Protein AF-A0A101SJV0-F1 (afdb_monomer_lite)

Radius of gyration: 12.64 Å; chains: 1; bounding box: 30×28×31 Å

Foldseek 3Di:
DDDDQDADDDAFFPDGKDPADDDDPQWDFPVDDDPQWTWTAHPVRQWIWIDHPVHIIIHGHTPDDPDDD

Structure (mmCIF, N/CA/C/O backbon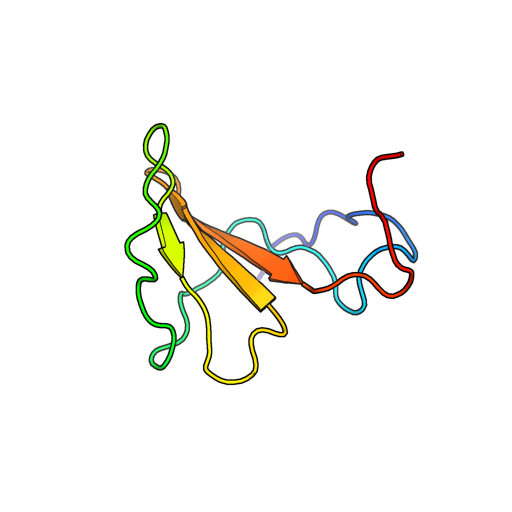e):
data_AF-A0A101SJV0-F1
#
_entry.id   AF-A0A101SJV0-F1
#
loop_
_atom_site.group_PDB
_atom_site.id
_atom_site.type_symbol
_atom_site.label_atom_id
_atom_site.label_alt_id
_atom_site.label_comp_id
_atom_site.label_asym_id
_atom_site.label_entity_id
_atom_site.label_seq_id
_atom_site.pdbx_PDB_ins_code
_atom_site.Cartn_x
_atom_site.Cartn_y
_atom_site.Cartn_z
_atom_site.occupancy
_atom_site.B_iso_or_equiv
_atom_site.auth_seq_id
_atom_site.auth_comp_id
_atom_site.auth_asym_id
_atom_site.auth_atom_id
_atom_site.pdbx_PDB_model_num
ATOM 1 N N . MET A 1 1 ? -6.842 14.836 -12.962 1.00 40.03 1 MET A N 1
ATOM 2 C CA . MET A 1 1 ? -5.468 14.540 -12.499 1.00 40.03 1 MET A CA 1
ATOM 3 C C . MET A 1 1 ? -5.042 15.650 -11.556 1.00 40.03 1 MET A C 1
ATOM 5 O O . MET A 1 1 ? -4.998 16.780 -12.018 1.00 40.03 1 MET A O 1
ATOM 9 N N . ARG A 1 2 ? -4.832 15.358 -10.266 1.00 40.69 2 ARG A N 1
ATOM 10 C CA . ARG A 1 2 ? -4.093 16.174 -9.276 1.00 40.69 2 ARG A CA 1
ATOM 11 C C . ARG A 1 2 ? -4.181 15.449 -7.924 1.00 40.69 2 ARG A C 1
ATOM 13 O O . ARG A 1 2 ? -5.034 15.755 -7.105 1.00 40.69 2 ARG A O 1
ATOM 20 N N . GLY A 1 3 ? -3.341 14.431 -7.742 1.00 34.28 3 GLY A N 1
ATOM 21 C CA . GLY A 1 3 ? -2.998 13.924 -6.414 1.00 34.28 3 GLY A CA 1
ATOM 22 C C . GLY A 1 3 ? -1.751 14.677 -5.971 1.00 34.28 3 GLY A C 1
ATOM 23 O O . GLY A 1 3 ? -0.711 14.556 -6.614 1.00 34.28 3 GLY A O 1
ATOM 24 N N . SER A 1 4 ? -1.884 15.537 -4.965 1.00 40.56 4 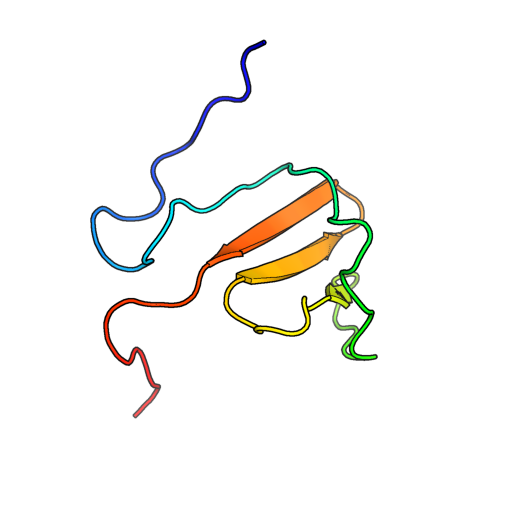SER A N 1
ATOM 25 C CA . SER A 1 4 ? -0.778 16.334 -4.437 1.00 40.56 4 SER A CA 1
ATOM 26 C C . SER A 1 4 ? 0.196 15.403 -3.712 1.00 40.56 4 SER A C 1
ATOM 28 O O . SER A 1 4 ? -0.121 14.885 -2.643 1.00 40.56 4 SER A O 1
ATOM 30 N N . ALA A 1 5 ? 1.358 15.149 -4.316 1.00 45.50 5 ALA A N 1
ATOM 31 C CA . ALA A 1 5 ? 2.446 14.420 -3.680 1.00 45.50 5 ALA A CA 1
ATOM 32 C C . ALA A 1 5 ? 3.069 15.319 -2.605 1.00 45.50 5 ALA A C 1
ATOM 34 O O . ALA A 1 5 ? 3.822 16.247 -2.898 1.00 45.50 5 ALA A O 1
ATOM 35 N N . ILE A 1 6 ? 2.719 15.071 -1.348 1.00 48.97 6 ILE A N 1
ATOM 36 C CA . ILE A 1 6 ? 3.410 15.658 -0.203 1.00 48.97 6 ILE A CA 1
ATOM 37 C C . ILE A 1 6 ? 4.786 14.973 -0.140 1.00 48.97 6 ILE A C 1
ATOM 39 O O . ILE A 1 6 ? 4.843 13.746 -0.086 1.00 48.97 6 ILE A O 1
ATOM 43 N N . ARG A 1 7 ? 5.895 15.731 -0.196 1.00 49.12 7 ARG A N 1
ATOM 44 C CA . ARG A 1 7 ? 7.264 15.192 -0.053 1.00 49.12 7 ARG A CA 1
ATOM 45 C C . ARG A 1 7 ? 7.402 14.505 1.307 1.00 49.12 7 ARG A C 1
ATOM 47 O O . ARG A 1 7 ? 7.619 15.171 2.315 1.00 49.12 7 ARG A O 1
ATOM 54 N N . ALA A 1 8 ? 7.317 13.181 1.345 1.00 48.84 8 ALA A N 1
ATOM 55 C CA . ALA A 1 8 ? 7.918 12.429 2.434 1.00 48.84 8 ALA A CA 1
ATOM 56 C C . ALA A 1 8 ? 9.426 12.364 2.177 1.00 48.84 8 ALA A C 1
ATOM 58 O O . ALA A 1 8 ? 9.845 11.723 1.221 1.00 48.84 8 ALA A O 1
ATOM 59 N N . GLY A 1 9 ? 10.185 13.080 3.013 1.00 48.72 9 GLY A N 1
ATOM 60 C CA . GLY A 1 9 ? 11.624 12.938 3.259 1.00 48.72 9 GLY A CA 1
ATOM 61 C C . GLY A 1 9 ? 12.509 12.723 2.034 1.00 48.72 9 GLY A C 1
ATOM 62 O O . GLY A 1 9 ? 12.658 11.591 1.585 1.00 48.72 9 GLY A O 1
ATOM 63 N N . ASP A 1 10 ? 13.169 13.784 1.562 1.00 55.78 10 ASP A N 1
ATOM 64 C CA . ASP A 1 10 ? 14.218 13.716 0.537 1.00 55.78 10 ASP A CA 1
ATOM 65 C C . ASP A 1 10 ? 15.334 12.724 0.956 1.00 55.78 10 ASP A C 1
ATOM 67 O O . ASP A 1 10 ? 16.306 13.093 1.611 1.00 55.78 10 ASP A O 1
ATOM 71 N N . GLY A 1 11 ? 15.181 11.440 0.606 1.00 62.00 11 GLY A N 1
ATOM 72 C CA . GLY A 1 11 ? 16.239 10.423 0.641 1.00 62.00 11 GLY A CA 1
ATOM 73 C C . GLY A 1 11 ? 16.026 9.169 1.500 1.00 62.00 11 GLY A C 1
ATOM 74 O O . GLY A 1 11 ? 16.839 8.254 1.372 1.00 62.00 11 GLY A O 1
ATOM 75 N N . LEU A 1 12 ? 14.986 9.071 2.342 1.00 73.81 12 LEU A N 1
ATOM 76 C CA . LEU A 1 12 ? 14.818 7.883 3.204 1.00 73.81 12 LEU A CA 1
ATOM 77 C C . LE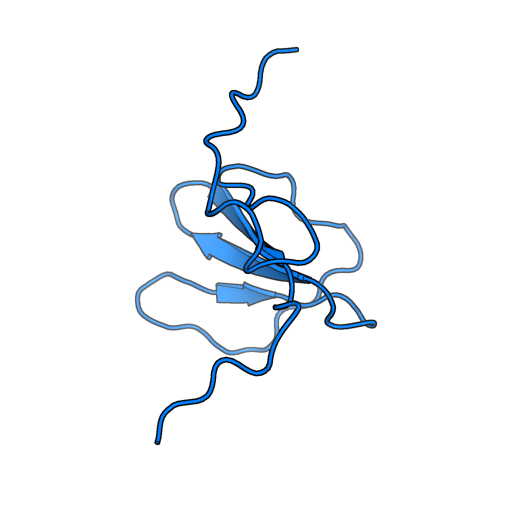U A 1 12 ? 14.286 6.672 2.429 1.00 73.81 12 LEU A C 1
ATOM 79 O O . LEU A 1 12 ? 14.819 5.570 2.545 1.00 73.81 12 LEU A O 1
ATOM 83 N N . PHE A 1 13 ? 13.246 6.890 1.632 1.00 78.06 13 PHE A N 1
ATOM 84 C CA . PHE A 1 13 ? 12.599 5.864 0.826 1.00 78.06 13 PHE A CA 1
ATOM 85 C C . PHE A 1 13 ? 13.166 5.844 -0.595 1.00 78.06 13 PHE A C 1
ATOM 87 O O . PHE A 1 13 ? 13.633 6.869 -1.103 1.00 78.06 13 PHE A O 1
ATOM 94 N N . TRP A 1 14 ? 13.143 4.684 -1.255 1.00 82.94 14 TRP A N 1
ATOM 95 C CA . TRP A 1 14 ? 13.576 4.595 -2.658 1.00 82.94 14 TRP A CA 1
ATOM 96 C C . TRP A 1 14 ? 12.559 5.220 -3.628 1.00 82.94 14 TRP A C 1
ATOM 98 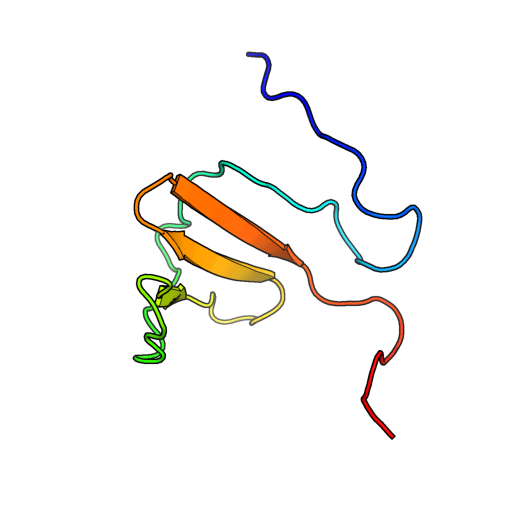O O . TRP A 1 14 ? 12.931 5.630 -4.726 1.00 82.94 14 TRP A O 1
ATOM 108 N N . ALA A 1 15 ? 11.309 5.368 -3.187 1.00 86.00 15 ALA A N 1
ATOM 109 C CA . ALA A 1 15 ? 10.220 6.063 -3.867 1.00 86.00 15 ALA A CA 1
ATOM 110 C C . ALA A 1 15 ? 9.461 6.974 -2.882 1.00 86.00 15 ALA A C 1
ATOM 112 O O . ALA A 1 15 ? 9.573 6.794 -1.670 1.00 86.00 15 ALA A O 1
ATOM 113 N N . PRO A 1 16 ? 8.683 7.962 -3.359 1.00 86.44 16 PRO A N 1
ATOM 114 C CA . PRO A 1 16 ? 7.876 8.798 -2.477 1.00 86.44 16 PRO A CA 1
ATOM 115 C C . PRO A 1 16 ? 6.764 7.998 -1.785 1.00 86.44 16 PRO A C 1
ATOM 117 O O . PRO A 1 16 ? 6.144 7.117 -2.378 1.00 86.44 16 PRO A O 1
ATOM 120 N N . TYR A 1 17 ? 6.462 8.376 -0.543 1.00 88.88 17 TYR A N 1
ATOM 121 C CA . TYR A 1 17 ? 5.239 7.966 0.151 1.00 88.88 17 TYR A CA 1
ATOM 122 C C . TYR A 1 17 ? 3.983 8.359 -0.644 1.00 88.88 17 TYR A C 1
ATOM 124 O O . TYR A 1 17 ? 3.909 9.464 -1.191 1.00 88.88 17 TYR A O 1
ATOM 132 N N . GLY A 1 18 ? 2.965 7.495 -0.639 1.00 92.69 18 GLY A N 1
ATOM 133 C CA . GLY A 1 18 ? 1.660 7.776 -1.240 1.00 92.69 18 GLY A CA 1
ATOM 134 C C . GLY A 1 18 ? 0.531 7.657 -0.221 1.00 92.69 18 GLY A C 1
ATOM 135 O O . GLY A 1 18 ? 0.212 6.556 0.195 1.00 92.69 18 GLY A O 1
ATOM 136 N N . GLY A 1 19 ? -0.105 8.767 0.162 1.00 92.50 19 GLY A N 1
ATOM 137 C CA . GLY A 1 19 ? -1.118 8.773 1.232 1.00 92.50 19 GLY A CA 1
ATOM 138 C C . GLY A 1 19 ? -2.556 8.427 0.832 1.00 92.50 19 GLY A C 1
ATOM 139 O O . GLY A 1 19 ? -3.405 8.330 1.710 1.00 92.50 19 GLY A O 1
ATOM 140 N N . ASP A 1 20 ? -2.840 8.276 -0.460 1.00 94.00 20 ASP A N 1
ATOM 141 C CA . ASP A 1 20 ? -4.154 7.862 -0.964 1.00 94.00 20 ASP A CA 1
ATOM 142 C C . ASP A 1 20 ? -3.993 7.242 -2.357 1.00 94.00 20 ASP A C 1
ATOM 144 O O . ASP A 1 20 ? -4.159 7.891 -3.394 1.00 94.00 20 ASP A O 1
ATOM 148 N N . VAL A 1 21 ? -3.531 5.993 -2.382 1.00 95.38 21 VAL A N 1
ATOM 149 C CA . VAL A 1 21 ? -3.281 5.247 -3.618 1.00 95.38 21 VAL A CA 1
ATOM 150 C C . VAL A 1 21 ? -4.373 4.216 -3.874 1.00 95.38 21 VAL A C 1
ATOM 152 O O . VAL A 1 21 ? -5.131 3.819 -2.991 1.00 95.38 21 VAL A O 1
ATOM 155 N N . ARG A 1 22 ? -4.428 3.706 -5.104 1.00 96.81 22 ARG A N 1
ATOM 156 C CA . ARG A 1 22 ? -5.195 2.494 -5.390 1.00 96.81 22 ARG A CA 1
ATOM 157 C C . ARG A 1 22 ? -4.394 1.272 -4.943 1.00 96.81 22 ARG A C 1
ATOM 159 O O . ARG A 1 22 ? -3.210 1.178 -5.249 1.00 96.81 22 ARG A O 1
ATOM 166 N N . MET A 1 23 ? -5.053 0.324 -4.279 1.00 96.12 23 MET A N 1
ATOM 167 C CA . MET A 1 23 ? -4.444 -0.971 -3.963 1.00 96.12 23 MET A CA 1
ATOM 168 C C . MET A 1 23 ? -4.082 -1.717 -5.263 1.00 96.12 23 MET A C 1
ATOM 170 O O . MET A 1 23 ? -4.964 -1.854 -6.123 1.00 96.12 23 MET A O 1
ATOM 174 N N . PRO A 1 24 ? -2.840 -2.211 -5.420 1.00 96.94 24 PRO A N 1
ATOM 175 C CA . PRO A 1 24 ? -2.488 -3.112 -6.514 1.00 96.94 24 PRO A CA 1
ATOM 176 C C . PRO A 1 24 ? -3.324 -4.395 -6.477 1.00 96.94 24 PRO A C 1
ATOM 178 O O . PRO A 1 24 ? -3.681 -4.888 -5.409 1.00 96.94 24 PRO A O 1
ATOM 181 N N . ALA A 1 25 ? -3.649 -4.946 -7.645 1.00 97.44 25 ALA A N 1
ATOM 182 C CA . ALA A 1 25 ? -4.518 -6.123 -7.747 1.00 97.44 25 ALA A CA 1
ATOM 183 C C . ALA A 1 25 ? -3.855 -7.418 -7.239 1.00 97.44 25 ALA A C 1
ATOM 185 O O . ALA A 1 25 ? -4.540 -8.369 -6.867 1.00 97.44 25 ALA A O 1
ATOM 186 N N . ASP A 1 26 ? -2.529 -7.457 -7.247 1.00 96.00 26 ASP A N 1
ATOM 187 C CA . ASP A 1 26 ? -1.695 -8.575 -6.823 1.00 96.00 26 ASP A CA 1
ATOM 188 C C . ASP A 1 26 ? -1.262 -8.485 -5.353 1.00 96.00 26 ASP A C 1
ATOM 190 O O . ASP A 1 26 ? -0.743 -9.468 -4.818 1.00 96.00 26 ASP A O 1
ATOM 194 N N . ALA A 1 27 ? -1.523 -7.356 -4.684 1.00 97.25 27 ALA A N 1
ATOM 195 C CA . ALA A 1 27 ? -1.266 -7.199 -3.262 1.00 97.25 27 ALA A CA 1
ATOM 196 C C . ALA A 1 27 ? -2.118 -8.185 -2.450 1.00 97.25 27 ALA A C 1
ATOM 198 O O . ALA A 1 27 ? -3.324 -8.346 -2.670 1.00 97.25 27 ALA A O 1
ATOM 199 N N . ARG A 1 28 ? -1.488 -8.849 -1.482 1.00 98.38 28 ARG A N 1
ATOM 200 C CA . ARG A 1 28 ? -2.112 -9.868 -0.632 1.00 98.38 28 ARG A CA 1
ATOM 201 C C . ARG A 1 28 ? -2.148 -9.409 0.813 1.00 98.38 28 ARG A C 1
ATOM 203 O O . ARG A 1 28 ? -1.171 -8.851 1.308 1.00 98.38 28 ARG A O 1
ATOM 210 N N . ASP A 1 29 ? -3.269 -9.675 1.479 1.00 97.62 29 ASP A N 1
ATOM 211 C CA . ASP A 1 29 ? -3.391 -9.470 2.917 1.00 97.62 29 ASP A CA 1
ATOM 212 C C . ASP A 1 29 ? -2.399 -10.391 3.623 1.00 97.62 29 ASP A C 1
ATOM 214 O O . ASP A 1 29 ? -2.344 -11.593 3.357 1.00 97.62 29 ASP A O 1
ATOM 218 N N . THR A 1 30 ? -1.613 -9.820 4.522 1.00 97.44 30 TH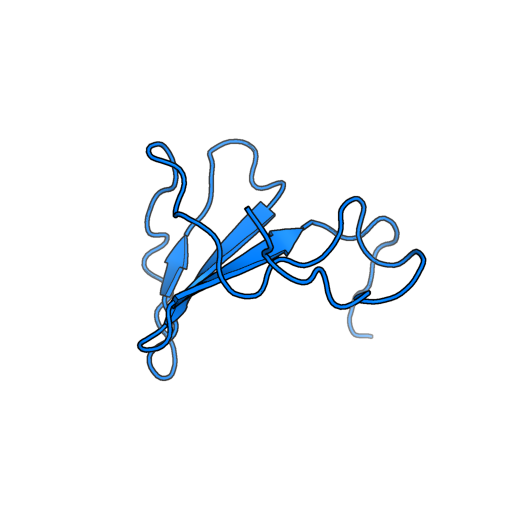R A N 1
ATOM 219 C CA . THR A 1 30 ? -0.649 -10.573 5.326 1.00 97.44 30 THR A CA 1
ATOM 220 C C . THR A 1 30 ? -1.287 -11.205 6.563 1.00 97.44 30 THR A C 1
ATOM 222 O O . THR A 1 30 ? -0.641 -11.992 7.250 1.00 97.44 30 THR A O 1
ATOM 225 N N . GLY A 1 31 ? -2.531 -10.833 6.890 1.00 97.69 31 GLY A N 1
ATOM 226 C CA . GLY A 1 31 ? -3.195 -11.175 8.148 1.00 97.69 31 GLY A CA 1
ATOM 227 C C . GLY A 1 31 ? -2.786 -10.276 9.321 1.00 97.69 31 GLY A C 1
ATOM 228 O O . GLY A 1 31 ? -3.368 -10.372 10.401 1.00 97.69 31 GLY A O 1
ATOM 229 N N . TYR A 1 32 ? -1.816 -9.373 9.136 1.00 96.38 32 TYR A N 1
ATOM 230 C CA . TYR A 1 32 ? -1.437 -8.409 10.164 1.00 96.38 32 TYR A CA 1
ATOM 231 C C . TYR A 1 32 ? -2.414 -7.233 10.190 1.00 96.38 32 TYR A C 1
ATOM 233 O O . TYR A 1 32 ? -2.347 -6.311 9.366 1.00 96.38 32 TYR A O 1
ATOM 241 N N . HIS A 1 33 ? -3.318 -7.248 11.169 1.00 97.31 33 HIS A N 1
ATOM 242 C CA . HIS A 1 33 ? -4.310 -6.196 11.380 1.00 97.31 33 HIS A CA 1
ATOM 243 C C . HIS A 1 33 ? -4.116 -5.559 12.754 1.00 97.31 33 HIS A C 1
ATOM 245 O O . HIS A 1 33 ? -4.126 -6.234 13.783 1.00 97.31 33 HIS A O 1
ATOM 251 N N . ARG A 1 34 ? -3.945 -4.236 12.801 1.00 94.62 34 ARG A N 1
ATOM 252 C CA . ARG A 1 34 ? -3.744 -3.510 14.061 1.00 94.62 34 ARG A CA 1
ATOM 253 C C . ARG A 1 34 ? -4.406 -2.144 14.024 1.00 94.62 34 ARG A C 1
ATOM 255 O O . ARG A 1 34 ? -4.043 -1.292 13.221 1.00 94.62 34 ARG A O 1
ATOM 262 N N . ARG A 1 35 ? -5.326 -1.896 14.964 1.00 95.06 35 ARG A N 1
ATOM 263 C CA . ARG A 1 35 ? -5.992 -0.587 15.151 1.00 95.06 35 ARG A CA 1
ATOM 264 C C . ARG A 1 35 ? -6.621 -0.050 13.851 1.00 95.06 35 ARG A C 1
ATOM 266 O O . ARG A 1 35 ? -6.418 1.109 13.501 1.00 95.06 35 ARG A O 1
ATOM 273 N N . GLY A 1 36 ? -7.331 -0.911 13.118 1.00 94.50 36 GLY A N 1
ATOM 274 C CA . GLY A 1 36 ? -7.989 -0.554 11.853 1.00 94.50 36 GLY A CA 1
ATOM 275 C C . GLY A 1 36 ? -7.044 -0.357 10.663 1.00 94.50 36 GLY A C 1
ATOM 276 O O . GLY A 1 36 ? -7.468 0.158 9.632 1.00 94.50 36 GLY A O 1
ATOM 277 N N . ARG A 1 37 ? -5.770 -0.743 10.802 1.00 97.19 37 ARG A N 1
ATOM 278 C CA . ARG A 1 37 ? -4.793 -0.810 9.713 1.00 97.19 37 ARG A CA 1
ATOM 279 C C . ARG A 1 37 ? -4.554 -2.260 9.337 1.00 97.19 37 ARG A C 1
ATOM 281 O O . ARG A 1 37 ? -4.303 -3.077 10.222 1.00 97.19 37 ARG A O 1
ATOM 288 N N . HIS A 1 38 ? -4.616 -2.551 8.048 1.00 98.25 38 HIS A N 1
ATOM 289 C CA . HIS A 1 38 ? -4.391 -3.880 7.493 1.00 98.25 38 HIS A CA 1
ATOM 290 C C . HIS A 1 38 ? -3.174 -3.810 6.583 1.00 98.25 38 HIS A C 1
ATOM 292 O O . HIS A 1 38 ? -3.133 -2.943 5.707 1.00 98.25 38 HIS A O 1
ATOM 298 N N . LEU A 1 39 ? -2.200 -4.690 6.801 1.00 97.94 39 LEU A N 1
ATOM 299 C CA . LEU A 1 39 ? -0.979 -4.728 6.005 1.00 97.94 39 LEU A CA 1
ATOM 300 C C . LEU A 1 39 ? -1.138 -5.667 4.810 1.00 97.94 39 LEU A C 1
ATOM 302 O O . LEU A 1 39 ? -1.429 -6.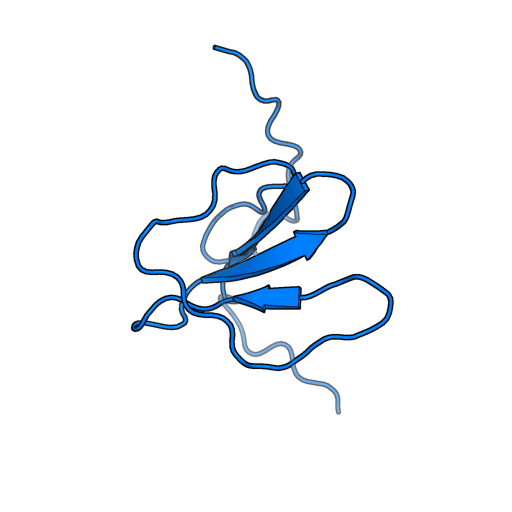855 4.968 1.00 97.94 39 LEU A O 1
ATOM 306 N N . TRP A 1 40 ? -0.873 -5.119 3.632 1.00 98.44 40 TRP A N 1
ATOM 307 C CA . TRP A 1 40 ? -0.879 -5.804 2.351 1.00 98.44 40 TRP A CA 1
ATOM 308 C C . TRP A 1 40 ? 0.497 -5.685 1.702 1.00 98.44 40 TRP A C 1
ATOM 310 O O . TRP A 1 40 ? 1.138 -4.635 1.790 1.00 98.44 40 TRP A O 1
ATOM 320 N N . LEU A 1 41 ? 0.940 -6.754 1.044 1.00 97.75 41 LEU A N 1
ATOM 321 C CA . LEU A 1 41 ? 2.226 -6.808 0.350 1.00 97.75 41 LEU A CA 1
ATOM 322 C C . LEU A 1 41 ? 2.060 -7.392 -1.052 1.00 97.75 41 LEU A C 1
ATOM 324 O O . LEU A 1 41 ? 1.288 -8.330 -1.258 1.00 97.75 41 LEU A O 1
ATOM 328 N N . THR A 1 42 ? 2.814 -6.855 -2.002 1.00 96.19 42 THR A N 1
ATOM 329 C CA . THR A 1 42 ? 3.117 -7.509 -3.281 1.00 96.19 42 THR A CA 1
ATOM 330 C C . THR A 1 42 ? 4.149 -8.619 -3.070 1.00 96.19 42 THR A C 1
ATOM 332 O O . THR A 1 42 ? 4.759 -8.737 -2.002 1.00 96.19 42 THR A O 1
ATOM 335 N N . ALA A 1 43 ? 4.333 -9.475 -4.076 1.00 95.25 43 ALA A N 1
ATOM 336 C CA . ALA A 1 43 ? 5.247 -10.614 -3.973 1.00 95.25 43 ALA A CA 1
ATOM 337 C C . ALA A 1 43 ? 6.709 -10.192 -3.732 1.00 95.25 43 ALA A C 1
ATOM 339 O O . ALA A 1 43 ? 7.420 -10.873 -2.995 1.00 95.25 43 ALA A O 1
ATOM 340 N N . ASP A 1 44 ? 7.127 -9.067 -4.318 1.00 93.25 44 ASP A N 1
ATOM 341 C CA . ASP A 1 44 ? 8.467 -8.485 -4.173 1.00 93.25 44 ASP A CA 1
ATOM 342 C C . ASP A 1 44 ? 8.704 -7.823 -2.804 1.00 93.25 44 ASP A C 1
ATOM 344 O O . ASP A 1 44 ? 9.844 -7.714 -2.369 1.00 93.25 44 ASP A O 1
ATOM 348 N N . ARG A 1 45 ? 7.633 -7.454 -2.086 1.00 91.88 45 ARG A N 1
ATOM 349 C CA . ARG A 1 45 ? 7.654 -6.796 -0.766 1.00 91.88 45 ARG A CA 1
ATOM 350 C C . ARG A 1 45 ? 8.408 -5.462 -0.739 1.00 91.88 45 ARG A C 1
ATOM 352 O O . ARG A 1 45 ? 8.775 -4.992 0.335 1.00 91.88 45 ARG A O 1
ATOM 359 N N . GLU A 1 46 ? 8.579 -4.829 -1.895 1.00 92.56 46 GLU A N 1
ATOM 360 C CA . GLU A 1 46 ? 9.305 -3.559 -2.030 1.00 92.56 46 GLU A CA 1
ATOM 361 C C . GLU A 1 46 ? 8.492 -2.354 -1.534 1.00 92.56 46 GLU A C 1
ATOM 363 O O . GLU A 1 46 ? 9.049 -1.314 -1.168 1.00 92.56 46 GLU A O 1
ATOM 368 N N . VAL A 1 47 ? 7.163 -2.489 -1.512 1.00 94.56 47 VAL A N 1
ATOM 369 C CA . VAL A 1 47 ? 6.226 -1.483 -1.006 1.00 94.56 47 VAL A CA 1
ATOM 370 C C . VAL A 1 47 ? 5.231 -2.149 -0.067 1.00 94.56 47 VAL A C 1
ATOM 372 O O . VAL A 1 47 ? 4.565 -3.125 -0.420 1.00 94.56 47 VAL A O 1
ATOM 375 N N . ALA A 1 48 ? 5.093 -1.590 1.132 1.00 96.44 48 ALA A N 1
ATOM 376 C CA . ALA A 1 48 ? 4.029 -1.950 2.049 1.00 96.44 48 ALA A CA 1
ATOM 377 C C . ALA A 1 48 ? 2.782 -1.110 1.773 1.00 96.44 48 ALA A C 1
ATOM 379 O O . ALA A 1 48 ? 2.838 0.120 1.739 1.00 96.44 48 ALA A O 1
ATOM 380 N N . TYR A 1 49 ? 1.639 -1.776 1.624 1.00 97.75 49 TYR A N 1
ATOM 381 C CA . TYR A 1 49 ? 0.352 -1.116 1.451 1.00 97.75 49 TYR A CA 1
ATOM 382 C C . TYR A 1 49 ? -0.466 -1.250 2.727 1.00 97.75 49 TYR A C 1
ATOM 384 O O . TYR A 1 49 ? -0.751 -2.354 3.192 1.00 97.75 49 TYR A O 1
ATOM 392 N N . VAL A 1 50 ? -0.870 -0.123 3.303 1.00 97.94 50 VAL A N 1
ATOM 393 C CA . VAL A 1 50 ? -1.669 -0.102 4.527 1.00 97.94 50 VAL A CA 1
ATOM 394 C C . VAL A 1 50 ? -3.077 0.347 4.185 1.00 97.94 50 VAL A C 1
ATOM 396 O O . VAL A 1 50 ? -3.313 1.510 3.863 1.00 97.94 50 VAL A O 1
ATOM 399 N N . ARG A 1 51 ? -4.039 -0.574 4.275 1.00 97.75 51 ARG A N 1
ATOM 400 C CA . ARG A 1 51 ? -5.457 -0.242 4.121 1.00 97.75 51 ARG A CA 1
ATOM 401 C C . ARG A 1 51 ? -6.009 0.263 5.447 1.00 97.75 51 ARG A C 1
ATOM 403 O O . ARG A 1 51 ? -5.886 -0.405 6.476 1.00 97.75 51 ARG A O 1
ATOM 410 N N . THR A 1 52 ? -6.640 1.429 5.401 1.00 96.38 52 THR A N 1
ATOM 411 C CA . THR A 1 52 ? -7.311 2.065 6.538 1.00 96.38 52 THR A CA 1
ATOM 412 C C . THR A 1 52 ? -8.755 2.408 6.174 1.00 96.38 52 THR A C 1
ATOM 414 O O . THR A 1 52 ? -9.175 2.255 5.027 1.00 96.38 52 THR A O 1
ATOM 417 N N . ALA A 1 53 ? -9.523 2.925 7.134 1.00 95.50 53 ALA A N 1
ATOM 418 C CA . ALA A 1 53 ? -10.851 3.474 6.857 1.00 95.50 53 ALA A CA 1
ATOM 419 C C . ALA A 1 53 ? -10.829 4.716 5.938 1.00 95.50 53 ALA A C 1
ATOM 421 O O . ALA A 1 53 ? -11.870 5.091 5.409 1.00 95.50 53 ALA A O 1
ATOM 422 N N . ARG A 1 54 ? -9.670 5.370 5.766 1.00 94.38 54 ARG A N 1
ATOM 423 C CA . ARG A 1 54 ? -9.521 6.615 4.993 1.00 94.38 54 ARG A CA 1
ATOM 424 C C . ARG A 1 54 ? -9.006 6.407 3.572 1.00 94.38 54 ARG A C 1
ATOM 426 O O . ARG A 1 54 ? -9.091 7.334 2.783 1.00 94.38 54 ARG A O 1
ATOM 433 N N . GLY A 1 55 ? -8.470 5.232 3.261 1.00 95.88 55 GLY A N 1
ATOM 434 C CA . GLY A 1 55 ? -7.814 4.969 1.985 1.00 95.88 55 GLY A CA 1
ATOM 435 C C . GLY A 1 55 ? -6.689 3.954 2.131 1.00 95.88 55 GLY A C 1
ATOM 436 O O . GLY A 1 55 ? -6.620 3.216 3.123 1.00 95.88 55 GLY A O 1
ATOM 437 N N . VAL A 1 56 ? -5.816 3.913 1.129 1.00 97.94 56 VAL A N 1
ATOM 438 C CA . VAL A 1 56 ? -4.632 3.051 1.118 1.00 97.94 56 VAL A CA 1
ATOM 439 C C . VAL A 1 56 ? -3.387 3.918 1.097 1.00 97.94 56 VAL A C 1
ATOM 441 O O . VAL A 1 56 ? -3.233 4.781 0.237 1.00 97.94 56 VAL A O 1
ATOM 444 N N . GLU A 1 57 ? -2.492 3.646 2.034 1.00 97.00 57 GLU A N 1
ATOM 445 C CA . GLU A 1 57 ? -1.176 4.263 2.092 1.00 97.00 57 GLU A CA 1
ATOM 446 C C . GLU A 1 57 ? -0.151 3.330 1.437 1.00 97.00 57 GLU A C 1
ATOM 448 O O . GLU A 1 57 ? -0.177 2.123 1.680 1.00 97.00 57 GLU A O 1
ATOM 453 N N . ALA A 1 58 ? 0.757 3.882 0.638 1.00 96.56 58 ALA A N 1
ATOM 454 C CA . ALA A 1 58 ? 1.923 3.201 0.093 1.00 96.56 58 ALA A CA 1
ATOM 455 C C . ALA A 1 58 ? 3.180 3.676 0.822 1.00 96.56 58 ALA A C 1
ATOM 457 O O . ALA A 1 58 ? 3.521 4.863 0.792 1.00 96.56 58 ALA A O 1
ATOM 458 N N . TRP A 1 59 ? 3.868 2.722 1.436 1.00 94.69 59 TRP A N 1
ATOM 459 C CA . TRP A 1 59 ? 5.098 2.891 2.195 1.00 94.69 59 TRP A CA 1
ATOM 460 C C . TRP A 1 59 ? 6.226 2.137 1.482 1.00 94.69 59 TRP A C 1
ATOM 462 O O . TRP A 1 59 ? 6.354 0.925 1.668 1.00 94.69 59 TRP A O 1
ATOM 472 N N . PRO A 1 60 ? 7.014 2.806 0.623 1.00 93.38 60 PRO A N 1
ATOM 473 C CA . PRO A 1 60 ? 8.134 2.161 -0.049 1.00 93.38 60 PRO A CA 1
ATOM 474 C C . PRO A 1 60 ? 9.217 1.734 0.942 1.00 93.38 60 PRO A C 1
ATOM 476 O O . PRO A 1 60 ? 9.335 2.292 2.034 1.00 93.38 60 PRO A O 1
ATOM 479 N N . GLY A 1 61 ? 10.029 0.761 0.544 1.00 87.19 61 GLY A N 1
ATOM 480 C CA . GLY A 1 61 ? 11.231 0.375 1.270 1.00 87.19 61 GLY A CA 1
ATOM 481 C C . GLY A 1 61 ? 12.220 1.535 1.447 1.00 87.19 61 GLY A C 1
ATOM 482 O O . GLY A 1 61 ? 12.206 2.546 0.735 1.00 87.19 61 GLY A O 1
ATOM 483 N N . VAL A 1 62 ? 13.107 1.380 2.422 1.00 82.06 62 VAL A N 1
ATOM 484 C CA . VAL A 1 62 ? 14.115 2.380 2.789 1.00 82.06 62 VAL A CA 1
ATOM 485 C C . VAL A 1 62 ? 15.426 2.143 2.037 1.00 82.06 62 VAL A C 1
ATOM 487 O O . VAL A 1 62 ? 15.812 1.004 1.797 1.00 82.06 62 VAL A O 1
ATOM 490 N N . ARG A 1 63 ? 16.129 3.214 1.650 1.00 72.25 63 ARG A N 1
ATOM 491 C CA . ARG A 1 63 ? 17.421 3.133 0.929 1.00 72.25 63 ARG A CA 1
ATOM 492 C C . ARG A 1 63 ? 18.611 2.823 1.840 1.00 72.25 63 ARG A C 1
ATOM 494 O O . ARG A 1 63 ? 19.663 2.420 1.358 1.00 72.25 63 ARG A O 1
ATOM 501 N N . ARG A 1 64 ? 18.468 3.077 3.140 1.00 66.62 64 ARG A N 1
ATOM 502 C CA . ARG A 1 64 ? 19.423 2.733 4.200 1.00 66.62 64 ARG A CA 1
ATOM 503 C C . ARG A 1 64 ? 18.666 1.937 5.246 1.00 66.62 64 ARG A C 1
ATOM 505 O O . ARG A 1 64 ? 17.522 2.280 5.528 1.00 66.62 64 ARG A O 1
ATOM 512 N N . GLU A 1 65 ? 19.307 0.926 5.823 1.00 59.41 65 GLU A N 1
ATOM 513 C CA . GLU A 1 65 ? 18.780 0.211 6.984 1.00 59.41 65 GLU A CA 1
ATOM 514 C C . GLU A 1 65 ? 18.482 1.228 8.095 1.00 59.41 65 GLU A C 1
ATOM 516 O O . GLU A 1 65 ? 19.382 1.779 8.725 1.00 59.41 65 GLU A O 1
ATOM 521 N N . VAL A 1 66 ? 17.203 1.550 8.280 1.00 62.12 66 VAL A N 1
ATOM 522 C CA . VAL A 1 66 ? 16.701 2.225 9.477 1.00 62.12 66 VAL A CA 1
ATOM 523 C C . VAL A 1 66 ? 16.176 1.125 10.382 1.00 62.12 66 VAL A C 1
ATOM 525 O O . VAL A 1 66 ? 15.049 0.660 10.224 1.00 62.12 66 VAL A O 1
ATOM 528 N N . GLY A 1 67 ? 17.045 0.659 11.273 1.00 59.34 67 GLY A N 1
ATOM 529 C CA . GLY A 1 67 ? 16.702 -0.231 12.376 1.00 59.34 67 GLY A CA 1
ATOM 530 C C . GLY A 1 67 ? 16.574 0.545 13.686 1.00 59.34 67 GLY A C 1
ATOM 531 O O . GLY A 1 67 ? 17.091 1.654 13.814 1.00 59.34 67 GLY A O 1
ATOM 532 N N . CYS A 1 68 ? 15.866 -0.037 14.651 1.00 58.38 68 CYS A N 1
ATOM 533 C CA . CYS A 1 68 ? 16.027 0.323 16.058 1.00 58.38 68 CYS A CA 1
ATOM 534 C C . CYS A 1 68 ? 17.346 -0.284 16.568 1.00 58.38 68 CYS A C 1
ATOM 536 O O . CYS A 1 68 ? 17.613 -1.441 16.240 1.00 58.38 68 CYS A O 1
ATOM 538 N N . ASP A 1 69 ? 18.117 0.470 17.358 1.00 46.75 69 ASP A N 1
ATOM 539 C CA . ASP A 1 69 ? 19.093 -0.105 18.302 1.00 46.75 69 ASP A CA 1
ATOM 540 C C . ASP A 1 69 ? 18.370 -0.840 19.446 1.00 46.75 69 ASP A C 1
ATOM 542 O O . ASP A 1 69 ? 17.276 -0.368 19.854 1.00 46.75 69 ASP A O 1
#

Organism: NCBI:txid285568

pLDDT: mean 83.1, std 19.6, range [34.28, 98.44]

Sequence (69 aa):
MRGSAIRAGDGLFWAPYGGDVRMPADARDTGYHRRGRHLWLTADREVAYVRTARGVEAWPGVRREVGCD

Secondary structure (DSSP, 8-state):
---------TTTBSS--BSS-PPPTT-EEEEEEETTEEEEE-TT-SEEEEEETTEEEEEEPBSS-----